Protein AF-A0A926ICX5-F1 (afdb_monomer_lite)

Secondary structure (DSSP, 8-state):
------------------TT----S----HHHHHTT-S-HHHHHHHHHHHHHHHHHHHTTTHHHHHHHHHTHHHHHHHHHHHHHHHHHHHSS-S----TT--HHHHHHHHHHHHHHHHHHHHHTT-

InterPro domains:
  IPR011630 Nucleotide modification associated domain 1 [PF07659] (55-118)

Organism: NCBI:txid2763666

Foldseek 3Di:
DDDDDDDDDDPPDDPPPPPDDDDDPDPCDPVCLVVVVDPPVVNLLVVLVVVLVVVCVVVVVVLVVQCVVPNVVSLVVQLVVLVVVLCVQPVPPDPCPPPDAHNVNSVSSNSSSVVSVVVSCVVVVD

Structure (mmCIF, N/CA/C/O backbone):
data_AF-A0A926ICX5-F1
#
_entry.id   AF-A0A926ICX5-F1
#
loop_
_atom_site.group_PDB
_atom_site.id
_atom_site.type_symbol
_atom_site.label_atom_id
_atom_site.label_alt_id
_atom_site.label_comp_id
_atom_site.label_asym_id
_atom_site.label_entity_id
_atom_site.label_seq_id
_atom_site.pdbx_PDB_ins_code
_atom_site.Cartn_x
_atom_site.Cartn_y
_atom_site.Cartn_z
_atom_site.occupancy
_atom_site.B_iso_or_equiv
_atom_site.auth_seq_id
_atom_site.auth_comp_id
_atom_site.auth_asym_id
_atom_site.auth_atom_id
_atom_site.pdbx_PDB_model_num
ATOM 1 N N . MET A 1 1 ? 42.497 29.254 13.304 1.00 35.34 1 MET A N 1
ATOM 2 C CA . MET A 1 1 ? 41.157 28.898 13.814 1.00 35.34 1 MET A CA 1
ATOM 3 C C . MET A 1 1 ? 40.311 28.427 12.646 1.00 35.34 1 MET A C 1
ATOM 5 O O . MET A 1 1 ? 40.316 29.114 11.639 1.00 35.34 1 MET A O 1
ATOM 9 N N . SER A 1 2 ? 39.636 27.285 12.831 1.00 33.31 2 SER A N 1
ATOM 10 C CA . SER A 1 2 ? 38.483 26.753 12.078 1.00 33.31 2 SER A CA 1
ATOM 11 C C . SER A 1 2 ? 38.675 26.540 10.564 1.00 33.31 2 SER A C 1
ATOM 13 O O . SER A 1 2 ? 38.861 27.482 9.813 1.00 33.31 2 SER A O 1
ATOM 15 N N . GLY A 1 3 ? 38.687 25.328 10.011 1.00 32.22 3 GLY A N 1
ATOM 16 C CA . GLY A 1 3 ? 37.764 24.224 10.276 1.00 32.22 3 GLY A CA 1
ATOM 17 C C . GLY A 1 3 ? 36.918 23.992 9.018 1.00 32.22 3 GLY A C 1
ATOM 18 O O . GLY A 1 3 ? 35.745 24.344 8.996 1.00 32.22 3 GLY A O 1
ATOM 19 N N . LYS A 1 4 ? 37.517 23.466 7.936 1.00 35.38 4 LYS A N 1
ATOM 20 C CA . LYS A 1 4 ? 36.754 23.017 6.759 1.00 35.38 4 LYS A CA 1
ATOM 21 C C . LYS A 1 4 ? 36.107 21.679 7.112 1.00 35.38 4 LYS A C 1
ATOM 23 O O . LYS A 1 4 ? 36.761 20.641 7.078 1.00 35.38 4 LYS A O 1
ATOM 28 N N . GLY A 1 5 ? 34.850 21.758 7.544 1.00 33.34 5 GLY A N 1
ATOM 29 C CA . GLY A 1 5 ? 33.992 20.616 7.824 1.00 33.34 5 GLY A CA 1
ATOM 30 C C . GLY A 1 5 ? 33.843 19.727 6.594 1.00 33.34 5 GLY A C 1
ATOM 31 O O . GLY A 1 5 ? 33.654 20.200 5.475 1.00 33.34 5 GLY A O 1
ATOM 32 N N . GLN A 1 6 ? 33.985 18.434 6.843 1.00 36.50 6 GLN A N 1
ATOM 33 C CA . GLN A 1 6 ? 33.802 17.338 5.909 1.00 36.50 6 GLN A CA 1
ATOM 34 C C . GLN A 1 6 ? 32.364 17.354 5.374 1.00 36.50 6 GLN A C 1
ATOM 36 O O . GLN A 1 6 ? 31.418 17.361 6.158 1.00 36.50 6 GLN A O 1
ATOM 41 N N . ASN A 1 7 ? 32.200 17.353 4.050 1.00 30.98 7 ASN A N 1
ATOM 42 C CA . ASN A 1 7 ? 30.897 17.163 3.424 1.00 30.98 7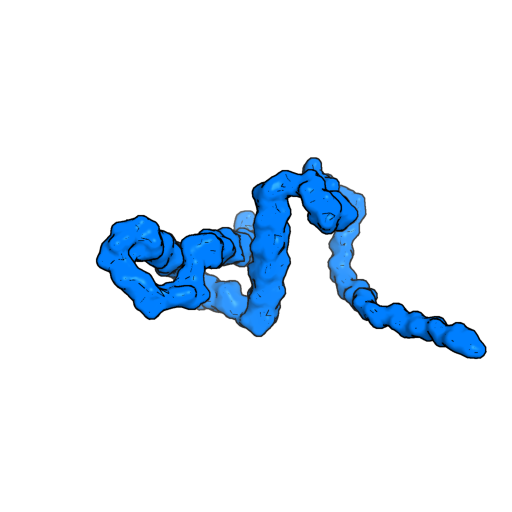 ASN A CA 1
ATOM 43 C C . ASN A 1 7 ? 30.681 15.652 3.268 1.00 30.98 7 ASN A C 1
ATOM 45 O O . ASN A 1 7 ? 31.322 14.998 2.443 1.00 30.98 7 ASN A O 1
ATOM 49 N N . LEU A 1 8 ? 29.871 15.088 4.161 1.00 32.91 8 LEU A N 1
ATOM 50 C CA . LEU A 1 8 ? 29.529 13.673 4.183 1.00 32.91 8 LEU A CA 1
ATOM 51 C C . LEU A 1 8 ? 28.389 13.399 3.195 1.00 32.91 8 LEU A C 1
ATOM 53 O O . LEU A 1 8 ? 27.271 13.859 3.384 1.00 32.91 8 LEU A O 1
ATOM 57 N N . ALA A 1 9 ? 28.721 12.569 2.206 1.00 33.91 9 ALA A N 1
ATOM 58 C CA . ALA A 1 9 ? 27.876 11.557 1.578 1.00 33.91 9 ALA A CA 1
ATOM 59 C C . ALA A 1 9 ? 26.593 12.005 0.852 1.00 33.91 9 ALA A C 1
ATOM 61 O O . ALA A 1 9 ? 25.510 12.020 1.423 1.00 33.91 9 ALA A O 1
ATOM 62 N N . TYR A 1 10 ? 26.690 12.093 -0.474 1.00 31.16 10 TYR A N 1
ATOM 63 C CA . TYR A 1 10 ? 25.778 11.340 -1.337 1.00 31.16 10 TYR A CA 1
ATOM 64 C C . TYR A 1 10 ? 26.636 10.486 -2.273 1.00 31.16 10 TYR A C 1
ATOM 66 O O . TYR A 1 10 ? 27.377 10.997 -3.105 1.00 31.16 10 TYR A O 1
ATOM 74 N N . ARG A 1 11 ? 26.620 9.165 -2.060 1.00 29.48 11 ARG A N 1
ATOM 75 C CA . ARG A 1 11 ? 27.186 8.198 -3.005 1.00 29.48 11 ARG A CA 1
ATOM 76 C C . ARG A 1 11 ? 26.255 8.184 -4.210 1.00 29.48 11 ARG A C 1
ATOM 78 O O . ARG A 1 11 ? 25.159 7.636 -4.115 1.00 29.48 11 ARG A O 1
ATOM 85 N N . GLU A 1 12 ? 26.707 8.765 -5.312 1.00 35.62 12 GLU A N 1
ATOM 86 C CA . GLU A 1 12 ? 26.204 8.464 -6.648 1.00 35.62 12 GLU A CA 1
ATOM 87 C C . GLU A 1 12 ? 26.296 6.942 -6.833 1.00 35.62 12 GLU A C 1
ATOM 89 O O . GLU A 1 12 ? 27.376 6.371 -6.973 1.00 35.62 12 GLU A O 1
ATOM 94 N N . ARG A 1 13 ? 25.165 6.247 -6.704 1.00 32.62 13 ARG A N 1
ATOM 95 C CA . ARG A 1 13 ? 25.002 4.947 -7.345 1.00 32.62 13 ARG A CA 1
ATOM 96 C C . ARG A 1 13 ? 24.236 5.229 -8.614 1.00 32.62 13 ARG A C 1
ATOM 98 O O . ARG A 1 13 ? 23.115 5.721 -8.540 1.00 32.62 13 ARG A O 1
ATOM 105 N N . ASP A 1 14 ? 24.906 4.954 -9.722 1.00 27.16 14 ASP A N 1
ATOM 106 C CA . ASP A 1 14 ? 24.445 5.050 -11.097 1.00 27.16 14 ASP A CA 1
ATOM 107 C C . ASP A 1 14 ? 23.003 4.550 -11.271 1.00 27.16 14 ASP A C 1
ATOM 109 O O . ASP A 1 14 ? 22.756 3.389 -11.588 1.00 27.16 14 ASP A O 1
ATOM 113 N N . CYS A 1 15 ? 22.032 5.444 -11.120 1.00 28.67 15 CYS A N 1
ATOM 114 C CA . CYS A 1 15 ? 20.846 5.389 -11.951 1.00 28.67 15 CYS A CA 1
ATOM 115 C C . CYS A 1 15 ? 21.216 6.208 -13.182 1.00 28.67 15 CYS A C 1
ATOM 117 O O . CYS A 1 15 ? 21.221 7.436 -13.122 1.00 28.67 15 CYS A O 1
ATOM 119 N N . ARG A 1 16 ? 21.590 5.536 -14.278 1.00 26.80 16 ARG A N 1
ATOM 120 C CA . ARG A 1 16 ? 21.587 6.168 -15.600 1.00 26.80 16 ARG A CA 1
ATOM 121 C C . ARG A 1 16 ? 20.161 6.639 -15.851 1.00 26.80 16 ARG A C 1
ATOM 123 O O . ARG A 1 16 ? 19.294 5.846 -16.202 1.00 26.80 16 ARG A O 1
ATOM 130 N N . ILE A 1 17 ? 19.910 7.910 -15.578 1.00 38.91 17 ILE A N 1
ATOM 131 C CA . ILE A 1 17 ? 18.736 8.597 -16.082 1.00 38.91 17 ILE A CA 1
ATOM 132 C C . ILE A 1 17 ? 19.130 8.948 -17.509 1.00 38.91 17 ILE A C 1
ATOM 134 O O . ILE A 1 17 ? 19.862 9.906 -17.728 1.00 38.91 17 ILE A O 1
ATOM 138 N N . ASP A 1 18 ? 18.767 8.074 -18.448 1.00 33.31 18 ASP A N 1
ATOM 139 C CA . ASP A 1 18 ? 18.954 8.342 -19.869 1.00 33.31 18 ASP A CA 1
ATOM 140 C C . ASP A 1 18 ? 18.269 9.677 -20.202 1.00 33.31 18 ASP A C 1
ATOM 142 O O . ASP A 1 18 ? 17.080 9.866 -19.936 1.00 33.31 18 ASP A O 1
ATOM 146 N N . ASP A 1 19 ? 19.056 10.590 -20.766 1.00 37.72 19 ASP A N 1
ATOM 147 C CA . ASP A 1 19 ? 18.776 12.017 -20.962 1.00 37.72 19 ASP A CA 1
ATOM 148 C C . ASP A 1 19 ? 17.564 12.358 -21.861 1.00 37.72 19 ASP A C 1
ATOM 150 O O . ASP A 1 19 ? 17.279 13.533 -22.053 1.00 37.72 19 ASP A O 1
ATOM 154 N N . ASP A 1 20 ? 16.806 11.395 -22.400 1.00 37.41 20 ASP A N 1
ATOM 155 C CA . ASP A 1 20 ? 15.942 11.658 -23.567 1.00 37.41 20 ASP A CA 1
ATOM 156 C C . ASP A 1 20 ? 14.567 10.967 -23.572 1.00 37.41 20 ASP A C 1
ATOM 158 O O . ASP A 1 20 ? 14.078 10.545 -24.625 1.00 37.41 20 ASP A O 1
ATOM 162 N N . LYS A 1 21 ? 13.866 10.874 -22.434 1.00 35.22 21 LYS A N 1
ATOM 163 C CA . LYS A 1 21 ? 12.416 10.591 -22.463 1.00 35.22 21 LYS A CA 1
ATOM 164 C C . LYS A 1 21 ? 11.652 11.460 -21.480 1.00 35.22 21 LYS A C 1
ATOM 166 O O . LYS A 1 21 ? 11.821 11.344 -20.273 1.00 35.22 21 LYS A O 1
ATOM 171 N N . GLU A 1 22 ? 10.785 12.305 -22.038 1.00 36.50 22 GLU A N 1
ATOM 172 C CA . GLU A 1 22 ? 9.700 13.034 -21.377 1.00 36.50 22 GLU A CA 1
ATOM 173 C C . GLU A 1 22 ? 8.915 12.142 -20.402 1.00 36.50 22 GLU A C 1
ATOM 175 O O . GLU A 1 22 ? 7.855 11.604 -20.724 1.00 36.50 22 GLU A O 1
ATOM 180 N N . PHE A 1 23 ? 9.405 12.004 -19.178 1.00 33.81 23 PHE A N 1
ATOM 181 C CA . PHE A 1 23 ? 8.638 11.441 -18.087 1.00 33.81 23 PHE A CA 1
ATOM 182 C C . PHE A 1 23 ? 8.559 12.467 -16.970 1.00 33.81 23 PHE A C 1
ATOM 184 O O . PHE A 1 23 ? 9.555 13.005 -16.496 1.00 33.81 23 PHE A O 1
ATOM 191 N N . ILE A 1 24 ? 7.313 12.698 -16.562 1.00 37.53 24 ILE A N 1
ATOM 192 C CA . ILE A 1 24 ? 6.839 13.644 -15.556 1.00 37.53 24 ILE A CA 1
ATOM 193 C C . ILE A 1 24 ? 6.647 15.074 -16.100 1.00 37.53 24 ILE A C 1
ATOM 195 O O . ILE A 1 24 ? 7.419 16.000 -15.872 1.00 37.53 24 ILE A O 1
ATOM 199 N N . LYS A 1 25 ? 5.469 15.276 -16.706 1.00 41.69 25 LYS A N 1
ATOM 200 C CA . LYS A 1 25 ? 4.797 16.565 -16.988 1.00 41.69 25 LYS A CA 1
ATOM 201 C C . LYS A 1 25 ? 4.661 17.505 -15.763 1.00 41.69 25 LYS A C 1
ATOM 203 O O . LYS A 1 25 ? 4.194 18.631 -15.890 1.00 41.69 25 LYS A O 1
ATOM 208 N N . TYR A 1 26 ? 5.093 17.064 -14.589 1.00 46.50 26 TYR A N 1
ATOM 209 C CA . TYR A 1 26 ? 5.149 17.809 -13.339 1.00 46.50 26 TYR A CA 1
ATOM 210 C C . TYR A 1 26 ? 6.585 17.801 -12.814 1.00 46.50 26 TYR A C 1
ATOM 212 O O . TYR A 1 26 ? 6.951 16.974 -11.983 1.00 46.50 26 TYR A O 1
ATOM 220 N N . ARG A 1 27 ? 7.423 18.726 -13.284 1.00 56.38 27 ARG A N 1
ATOM 221 C CA . ARG A 1 27 ? 8.698 19.001 -12.614 1.00 56.38 27 ARG A CA 1
ATOM 222 C C . ARG A 1 27 ? 8.379 19.644 -11.260 1.00 56.38 27 ARG A C 1
ATOM 224 O O . ARG A 1 27 ? 8.319 20.862 -11.144 1.00 56.38 27 ARG A O 1
ATOM 231 N N . VAL A 1 28 ? 8.100 18.829 -10.247 1.00 56.72 28 VAL A N 1
ATOM 232 C CA . VAL A 1 28 ? 8.101 19.293 -8.861 1.00 56.72 28 VAL A CA 1
ATOM 233 C C . VAL A 1 28 ? 9.567 19.464 -8.499 1.00 56.72 28 VAL A C 1
ATOM 235 O O . VAL A 1 28 ? 10.296 18.480 -8.380 1.00 56.72 28 VAL A O 1
ATOM 238 N N . SER A 1 29 ? 10.029 20.711 -8.424 1.00 66.50 29 SER A N 1
ATOM 239 C CA . SER A 1 29 ? 11.378 20.973 -7.933 1.00 66.50 29 SER A CA 1
ATOM 240 C C . SER A 1 29 ? 11.452 20.591 -6.451 1.00 66.50 29 SER A C 1
ATOM 242 O O . SER A 1 29 ? 10.461 20.706 -5.722 1.00 66.50 29 SER A O 1
ATOM 244 N N . TYR A 1 30 ? 12.611 20.115 -5.992 1.00 63.00 30 TYR A N 1
ATOM 245 C CA . TYR A 1 30 ? 12.808 19.794 -4.573 1.00 63.00 30 TYR A CA 1
ATOM 246 C C . TYR A 1 30 ? 12.556 21.038 -3.705 1.00 63.00 30 TYR A C 1
ATOM 248 O O . TYR A 1 30 ? 11.987 20.965 -2.617 1.00 63.00 30 TYR A O 1
ATOM 256 N N . GLU A 1 31 ? 12.894 22.207 -4.242 1.00 65.12 31 GLU A N 1
ATOM 257 C CA . GLU A 1 31 ? 12.640 23.513 -3.657 1.00 65.12 31 GLU A CA 1
ATOM 258 C C . GLU A 1 31 ? 11.137 23.798 -3.506 1.00 65.12 31 GLU A C 1
ATOM 260 O O . GLU A 1 31 ? 10.711 24.255 -2.446 1.00 65.12 31 GLU A O 1
ATOM 265 N N . ASP A 1 32 ? 10.314 23.497 -4.517 1.00 68.38 32 ASP A N 1
ATOM 266 C CA . ASP A 1 32 ? 8.855 23.670 -4.460 1.00 68.38 32 ASP A CA 1
ATOM 267 C C . ASP A 1 32 ? 8.175 22.653 -3.533 1.00 68.38 32 ASP A C 1
ATOM 269 O O . ASP A 1 32 ? 7.142 22.964 -2.927 1.00 68.38 32 ASP A O 1
ATOM 273 N N . PHE A 1 33 ? 8.754 21.458 -3.387 1.00 66.75 33 PHE A N 1
ATOM 274 C CA . PHE A 1 33 ? 8.307 20.453 -2.422 1.00 66.75 33 PHE A CA 1
ATOM 275 C C . PHE A 1 33 ? 8.516 20.938 -0.982 1.00 66.75 33 PHE A C 1
ATOM 277 O O . PHE A 1 33 ? 7.554 21.021 -0.216 1.00 66.75 33 PHE A O 1
ATOM 284 N N . ILE A 1 34 ? 9.737 21.359 -0.629 1.00 61.81 34 ILE A N 1
ATOM 285 C CA . ILE A 1 34 ? 10.060 21.874 0.714 1.00 61.81 34 ILE A CA 1
ATOM 286 C C . ILE A 1 34 ? 9.347 23.205 1.000 1.00 61.81 34 ILE A C 1
ATOM 288 O O . ILE A 1 34 ? 8.950 23.465 2.135 1.00 61.81 34 ILE A O 1
ATOM 292 N N . ALA A 1 35 ? 9.128 24.038 -0.022 1.00 69.56 35 ALA A N 1
ATOM 293 C CA . ALA A 1 35 ? 8.378 25.287 0.103 1.00 69.56 35 ALA A CA 1
ATOM 294 C C . ALA A 1 35 ? 6.850 25.095 0.197 1.00 69.56 35 ALA A C 1
ATOM 296 O O . ALA A 1 35 ? 6.128 26.090 0.278 1.00 69.56 35 ALA A O 1
ATOM 297 N N . GLY A 1 36 ? 6.339 23.855 0.160 1.00 64.12 36 GLY A N 1
ATOM 298 C CA . GLY A 1 36 ? 4.906 23.561 0.276 1.00 64.12 36 GLY A CA 1
ATOM 299 C C . GLY A 1 36 ? 4.066 24.053 -0.908 1.00 64.12 36 GLY A C 1
ATOM 300 O O . GLY A 1 36 ? 2.861 24.250 -0.769 1.00 64.12 36 GLY A O 1
ATOM 301 N N . LYS A 1 37 ? 4.690 24.276 -2.069 1.00 69.25 37 LYS A N 1
ATOM 302 C CA . LYS A 1 37 ? 4.032 24.766 -3.294 1.00 69.25 37 LYS A CA 1
ATOM 303 C C . LYS A 1 37 ? 3.492 23.642 -4.179 1.00 69.25 37 LYS A C 1
ATOM 305 O O . LYS A 1 37 ? 2.820 23.906 -5.172 1.00 69.25 37 LYS A O 1
ATOM 310 N N . THR A 1 38 ? 3.797 22.396 -3.830 1.00 64.50 38 THR A N 1
ATOM 311 C CA . THR A 1 38 ? 3.299 21.207 -4.530 1.00 64.50 38 THR A CA 1
ATOM 312 C C . THR A 1 38 ? 1.823 20.986 -4.187 1.00 64.50 38 THR A C 1
ATOM 314 O O . THR A 1 38 ? 1.468 21.101 -3.008 1.00 64.50 38 THR A O 1
ATOM 317 N N . PRO A 1 39 ? 0.945 20.656 -5.154 1.00 74.44 39 PRO A N 1
ATOM 318 C CA . PRO A 1 39 ? -0.433 20.331 -4.823 1.00 74.44 39 PRO A CA 1
ATOM 319 C C . PRO A 1 39 ? -0.509 19.080 -3.930 1.00 74.44 39 PRO A C 1
ATOM 321 O O . PRO A 1 39 ? 0.392 18.240 -3.883 1.00 74.44 39 PRO A O 1
ATOM 324 N N . ASN A 1 40 ? -1.572 19.002 -3.127 1.00 81.19 40 ASN A N 1
ATOM 325 C CA . ASN A 1 40 ? -1.606 18.103 -1.972 1.00 81.19 40 ASN A CA 1
ATOM 326 C C . ASN A 1 40 ? -1.521 16.611 -2.356 1.00 81.19 40 ASN A C 1
ATOM 328 O O . ASN A 1 40 ? -0.936 15.825 -1.618 1.00 81.19 40 ASN A O 1
ATOM 332 N N . VAL A 1 41 ? -2.080 16.219 -3.505 1.00 81.06 41 VAL A N 1
ATOM 333 C CA . VAL A 1 41 ? -2.135 14.813 -3.941 1.00 81.06 41 VAL A CA 1
ATOM 334 C C . VAL A 1 41 ? -0.757 14.313 -4.372 1.00 81.06 41 VAL A C 1
ATOM 336 O O . VAL A 1 41 ? -0.350 13.227 -3.969 1.00 81.06 41 VAL A O 1
ATOM 339 N N . GLU A 1 42 ? -0.018 15.111 -5.136 1.00 80.75 42 GLU A N 1
ATOM 340 C CA . GLU A 1 42 ? 1.328 14.801 -5.614 1.00 80.75 42 GLU A CA 1
ATOM 341 C C . GLU A 1 42 ? 2.294 14.658 -4.440 1.00 80.75 42 GLU A C 1
ATOM 343 O O . GLU A 1 42 ? 3.051 13.692 -4.379 1.00 80.75 42 GLU A O 1
ATOM 348 N N . ARG A 1 43 ? 2.210 15.568 -3.460 1.00 80.94 43 ARG A N 1
ATOM 349 C CA . ARG A 1 43 ? 2.997 15.473 -2.226 1.00 80.94 43 ARG A CA 1
ATOM 350 C C . ARG A 1 43 ? 2.728 14.155 -1.490 1.00 80.94 43 ARG A C 1
ATOM 352 O O . ARG A 1 43 ? 3.672 13.452 -1.145 1.00 80.94 43 ARG A O 1
ATOM 359 N N . ILE A 1 44 ? 1.456 13.795 -1.297 1.00 86.56 44 ILE A N 1
ATOM 360 C CA . ILE A 1 44 ? 1.059 12.540 -0.634 1.00 86.56 44 ILE A CA 1
ATOM 361 C C . ILE A 1 44 ? 1.574 11.320 -1.409 1.00 86.56 44 ILE A C 1
ATOM 363 O O . ILE A 1 44 ? 2.097 10.384 -0.807 1.00 86.56 44 ILE A O 1
ATOM 367 N N . ALA A 1 45 ? 1.442 11.318 -2.737 1.00 86.62 45 ALA A N 1
ATOM 368 C CA . ALA A 1 45 ? 1.897 10.212 -3.573 1.00 86.62 45 ALA A CA 1
ATOM 369 C C . ALA A 1 45 ? 3.417 10.008 -3.470 1.00 86.62 45 ALA A C 1
ATOM 371 O O . ALA A 1 45 ? 3.864 8.874 -3.298 1.00 86.62 45 ALA A O 1
ATOM 372 N N . LEU A 1 46 ? 4.195 11.095 -3.515 1.00 84.44 46 LEU A N 1
ATOM 373 C CA . LEU A 1 46 ? 5.652 11.057 -3.365 1.00 84.44 46 LEU A CA 1
ATOM 374 C C . LEU A 1 46 ? 6.070 10.533 -1.985 1.00 84.44 46 LEU A C 1
ATOM 376 O O . LEU A 1 46 ? 6.906 9.636 -1.903 1.00 84.44 46 LEU A O 1
ATOM 380 N N . GLU A 1 47 ? 5.442 11.022 -0.913 1.00 84.56 47 GLU A N 1
ATOM 381 C CA . GLU A 1 47 ? 5.710 10.561 0.456 1.00 84.56 47 GLU A CA 1
ATOM 382 C C . GLU A 1 47 ? 5.433 9.058 0.625 1.00 84.56 47 GLU A C 1
ATOM 384 O O . GLU A 1 47 ? 6.210 8.336 1.257 1.00 84.56 47 GLU A O 1
ATOM 389 N N . ILE A 1 48 ? 4.336 8.559 0.045 1.00 91.12 48 ILE A N 1
ATOM 390 C CA . ILE A 1 48 ? 4.000 7.131 0.093 1.00 91.12 48 ILE A CA 1
ATOM 391 C C . ILE A 1 48 ? 4.995 6.316 -0.736 1.00 91.12 48 ILE A C 1
ATOM 393 O O . ILE A 1 48 ? 5.464 5.283 -0.260 1.00 91.12 48 ILE A O 1
ATOM 397 N N . ALA A 1 49 ? 5.344 6.770 -1.941 1.00 88.25 49 ALA A N 1
ATOM 398 C CA . ALA A 1 49 ? 6.304 6.083 -2.800 1.00 88.25 49 ALA A CA 1
ATOM 399 C C . ALA A 1 49 ? 7.675 5.939 -2.116 1.00 88.25 49 ALA A C 1
ATOM 401 O O . ALA A 1 49 ? 8.239 4.844 -2.093 1.00 88.25 49 ALA A O 1
ATOM 402 N N . GLU A 1 50 ? 8.174 7.005 -1.485 1.00 85.62 50 GLU A N 1
ATOM 403 C CA . GLU A 1 50 ? 9.429 6.978 -0.726 1.00 85.62 50 GLU A CA 1
ATOM 404 C C . GLU A 1 50 ? 9.353 6.006 0.462 1.00 85.62 50 GLU A C 1
ATOM 406 O O . GLU A 1 50 ? 10.235 5.160 0.652 1.00 85.62 50 GLU A O 1
ATOM 411 N N . LEU A 1 51 ? 8.272 6.076 1.249 1.00 87.25 51 LEU A N 1
ATOM 412 C CA . LEU A 1 51 ? 8.051 5.187 2.389 1.00 87.25 51 LEU A CA 1
ATOM 413 C C . LEU A 1 51 ? 8.044 3.712 1.972 1.00 87.25 51 LEU A C 1
ATOM 415 O O . LEU A 1 51 ? 8.657 2.877 2.640 1.00 87.25 51 LEU A O 1
ATOM 419 N N . VAL A 1 52 ? 7.329 3.401 0.895 1.00 90.44 52 VAL A N 1
ATOM 420 C CA . VAL A 1 52 ? 7.136 2.043 0.384 1.00 90.44 52 VAL A CA 1
ATOM 421 C C . VAL A 1 52 ? 8.427 1.500 -0.211 1.00 90.44 52 VAL A C 1
ATOM 423 O O . VAL A 1 52 ? 8.795 0.374 0.110 1.00 90.44 52 VAL A O 1
ATOM 426 N N . SER A 1 53 ? 9.151 2.306 -0.992 1.00 85.62 53 SER A N 1
ATOM 427 C CA . SER A 1 53 ? 10.455 1.939 -1.556 1.00 85.62 53 SER A CA 1
ATOM 428 C C . SER A 1 53 ? 11.463 1.590 -0.457 1.00 85.62 53 SER A C 1
ATOM 430 O O . SER A 1 53 ? 12.045 0.502 -0.460 1.00 85.62 53 SER A O 1
ATOM 432 N N . ARG A 1 54 ? 11.583 2.457 0.560 1.00 86.69 54 ARG A N 1
ATOM 433 C CA . ARG A 1 54 ? 12.442 2.214 1.728 1.00 86.69 54 ARG A CA 1
ATOM 434 C C . ARG A 1 54 ? 12.070 0.915 2.441 1.00 86.69 54 ARG A C 1
ATOM 436 O O . ARG A 1 54 ? 12.926 0.053 2.614 1.00 86.69 54 ARG A O 1
ATOM 443 N N . LYS A 1 55 ? 10.791 0.741 2.795 1.00 83.56 55 LYS A N 1
ATOM 444 C CA . LYS A 1 55 ? 10.316 -0.475 3.472 1.00 83.56 55 LYS A CA 1
ATOM 445 C C . LYS A 1 55 ? 10.570 -1.723 2.628 1.00 83.56 55 LYS A C 1
ATOM 447 O O . LYS A 1 55 ? 11.038 -2.720 3.157 1.00 83.56 55 LYS A O 1
ATOM 452 N N . ASN A 1 56 ? 10.267 -1.700 1.334 1.00 86.75 56 ASN A N 1
ATOM 453 C CA . ASN A 1 56 ? 10.423 -2.875 0.479 1.00 86.75 56 ASN A CA 1
ATOM 454 C C . ASN A 1 56 ? 11.886 -3.339 0.401 1.00 86.75 56 ASN A C 1
ATOM 456 O O . ASN A 1 56 ? 12.153 -4.540 0.469 1.00 86.75 56 ASN A O 1
ATOM 460 N N . ASN A 1 57 ? 12.824 -2.389 0.359 1.00 81.19 57 ASN A N 1
ATOM 461 C CA . ASN A 1 57 ? 14.250 -2.675 0.464 1.00 81.19 57 ASN A CA 1
ATOM 462 C C . ASN A 1 57 ? 14.628 -3.241 1.848 1.00 81.19 57 ASN A C 1
ATOM 464 O O . ASN A 1 57 ? 15.312 -4.260 1.925 1.00 81.19 57 ASN A O 1
ATOM 468 N N . ASP A 1 58 ? 14.127 -2.645 2.936 1.00 81.81 58 ASP A N 1
ATOM 469 C CA . ASP A 1 58 ? 14.379 -3.117 4.310 1.00 81.81 58 ASP A CA 1
ATOM 470 C C . ASP A 1 58 ? 13.829 -4.539 4.556 1.00 81.81 58 ASP A C 1
ATOM 472 O O . ASP A 1 58 ? 14.415 -5.322 5.303 1.00 81.81 58 ASP A O 1
ATOM 476 N N . TYR A 1 59 ? 12.726 -4.901 3.892 1.00 76.94 59 TYR A N 1
ATOM 477 C CA . TYR A 1 59 ? 12.102 -6.227 3.946 1.00 76.94 59 TYR A CA 1
ATOM 478 C C . TYR A 1 59 ? 12.558 -7.169 2.819 1.00 76.94 59 TYR A C 1
ATOM 480 O O . TYR A 1 59 ? 11.868 -8.151 2.536 1.00 76.94 59 TYR A O 1
ATOM 488 N N . ASN A 1 60 ? 13.695 -6.894 2.170 1.00 84.62 60 ASN A N 1
ATOM 489 C CA . ASN A 1 60 ? 14.316 -7.757 1.158 1.00 84.62 60 ASN A CA 1
ATOM 490 C C . ASN A 1 60 ? 13.334 -8.236 0.065 1.00 84.62 60 ASN A C 1
ATOM 492 O O . ASN A 1 60 ?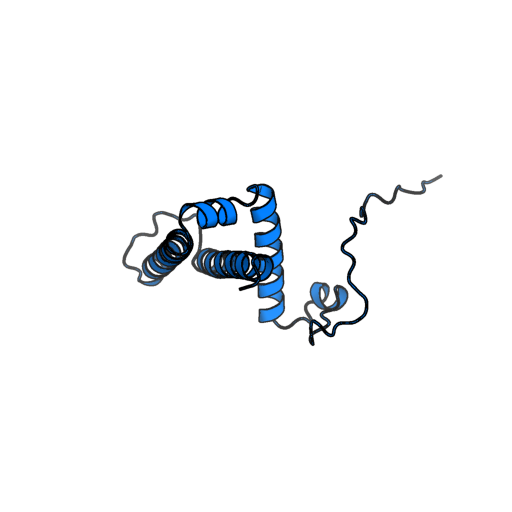 13.238 -9.432 -0.225 1.00 84.62 60 ASN A O 1
ATOM 496 N N . ASN A 1 61 ? 12.548 -7.308 -0.494 1.00 83.12 61 ASN A N 1
ATOM 497 C CA . ASN A 1 61 ? 11.533 -7.577 -1.521 1.00 83.12 61 ASN A CA 1
ATOM 498 C C . ASN A 1 61 ? 10.497 -8.643 -1.114 1.00 83.12 61 ASN A C 1
ATOM 500 O O . ASN A 1 61 ? 10.001 -9.402 -1.949 1.00 83.12 61 ASN A O 1
ATOM 504 N N . SER A 1 62 ? 10.152 -8.714 0.177 1.00 87.81 62 SER A N 1
ATOM 505 C CA . SER A 1 62 ? 9.203 -9.701 0.719 1.00 87.81 62 SER A CA 1
ATOM 506 C C . SER A 1 62 ? 7.875 -9.779 -0.040 1.00 87.81 62 SER A C 1
ATOM 508 O O . SER A 1 62 ? 7.332 -10.872 -0.197 1.00 87.81 62 SER A O 1
ATOM 510 N N . PHE A 1 63 ? 7.363 -8.648 -0.538 1.00 91.75 63 PHE A N 1
ATOM 511 C CA . PHE A 1 63 ? 6.142 -8.630 -1.340 1.00 91.75 63 PHE A CA 1
ATOM 512 C C . PHE A 1 63 ? 6.318 -9.379 -2.663 1.00 91.75 63 PHE A C 1
ATOM 514 O O . PHE A 1 63 ? 5.486 -10.215 -3.004 1.00 91.75 63 PHE A O 1
ATOM 521 N N . GLU A 1 64 ? 7.403 -9.116 -3.390 1.00 92.12 64 GLU A N 1
ATOM 522 C CA . GLU A 1 64 ? 7.674 -9.788 -4.660 1.00 92.12 64 GLU A CA 1
ATOM 523 C C . GLU A 1 64 ? 7.911 -11.285 -4.461 1.00 92.12 64 GLU A C 1
ATOM 525 O O . GLU A 1 64 ? 7.400 -12.084 -5.239 1.00 92.12 64 GLU A O 1
ATOM 530 N N . ASN A 1 65 ? 8.606 -11.685 -3.393 1.00 92.50 65 ASN A N 1
ATOM 531 C CA . ASN A 1 65 ? 8.772 -13.100 -3.050 1.00 92.50 65 ASN A CA 1
ATOM 532 C C . ASN A 1 65 ? 7.415 -13.780 -2.824 1.00 92.50 65 ASN A C 1
ATOM 534 O O . ASN A 1 65 ? 7.148 -14.834 -3.397 1.00 92.50 65 ASN A O 1
ATOM 538 N N . LEU A 1 66 ? 6.528 -13.135 -2.059 1.00 92.75 66 LEU A N 1
ATOM 539 C CA . LEU A 1 66 ? 5.174 -13.630 -1.821 1.00 92.75 66 LEU A CA 1
ATOM 540 C C . LEU A 1 66 ? 4.361 -13.709 -3.123 1.00 92.75 66 LEU A C 1
ATOM 542 O O . LEU A 1 66 ? 3.639 -14.677 -3.351 1.00 92.75 66 LEU A O 1
ATOM 546 N N . PHE A 1 67 ? 4.482 -12.710 -3.996 1.00 94.81 67 PHE A N 1
ATOM 547 C CA . PHE A 1 67 ? 3.818 -12.719 -5.296 1.00 94.81 67 PHE A CA 1
ATOM 548 C C . PHE A 1 67 ? 4.381 -13.799 -6.230 1.00 94.81 67 PHE A C 1
ATOM 550 O O . PHE A 1 67 ? 3.623 -14.435 -6.953 1.00 94.81 67 PHE A O 1
ATOM 557 N N . ASN A 1 68 ? 5.688 -14.054 -6.210 1.00 93.50 68 ASN A N 1
ATOM 558 C CA . ASN A 1 68 ? 6.299 -15.129 -6.993 1.00 93.50 68 ASN A CA 1
ATOM 559 C C . ASN A 1 68 ? 5.809 -16.513 -6.550 1.00 93.50 68 ASN A C 1
ATOM 561 O O . ASN A 1 68 ? 5.680 -17.404 -7.384 1.00 93.50 68 ASN A O 1
ATOM 565 N N . GLU A 1 69 ? 5.518 -16.680 -5.260 1.00 95.81 69 GLU A N 1
ATOM 566 C CA . GLU A 1 69 ? 5.038 -17.942 -4.695 1.00 95.81 69 GLU A CA 1
ATOM 567 C C . GLU A 1 69 ? 3.529 -18.156 -4.910 1.00 95.81 69 GLU A C 1
ATOM 569 O O . GLU A 1 69 ? 3.109 -19.245 -5.296 1.00 95.81 69 GLU A O 1
ATOM 574 N N . TYR A 1 70 ? 2.708 -17.122 -4.702 1.00 96.06 70 TYR A N 1
ATOM 575 C CA . TYR A 1 70 ? 1.240 -17.248 -4.650 1.00 96.06 70 TYR A CA 1
ATOM 576 C C . TYR A 1 70 ? 0.492 -16.466 -5.742 1.00 96.06 70 TYR A C 1
ATOM 578 O O . TYR A 1 70 ? -0.740 -16.503 -5.807 1.00 96.06 70 TYR A O 1
ATOM 586 N N . GLY A 1 71 ? 1.202 -15.724 -6.590 1.00 94.88 71 GLY A N 1
ATOM 587 C CA . GLY A 1 71 ? 0.632 -14.922 -7.668 1.00 94.88 71 GLY A CA 1
ATOM 588 C C . GLY A 1 71 ? -0.389 -13.885 -7.191 1.00 94.88 71 GLY A C 1
ATOM 589 O O . GLY A 1 71 ? -0.305 -13.317 -6.099 1.00 9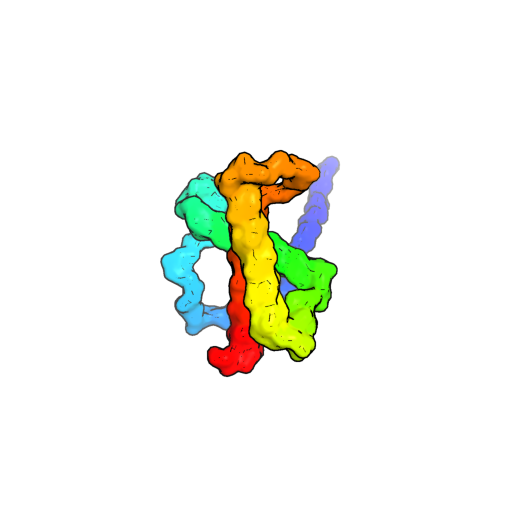4.88 71 GLY A O 1
ATOM 590 N N . TRP A 1 72 ? -1.404 -13.654 -8.025 1.00 96.00 72 TRP A N 1
ATOM 591 C CA . TRP A 1 72 ? -2.479 -12.688 -7.775 1.00 96.00 72 TRP A CA 1
ATOM 592 C C . TRP A 1 72 ? -3.259 -12.933 -6.479 1.00 96.00 72 TRP A C 1
ATOM 594 O O . TRP A 1 72 ? -3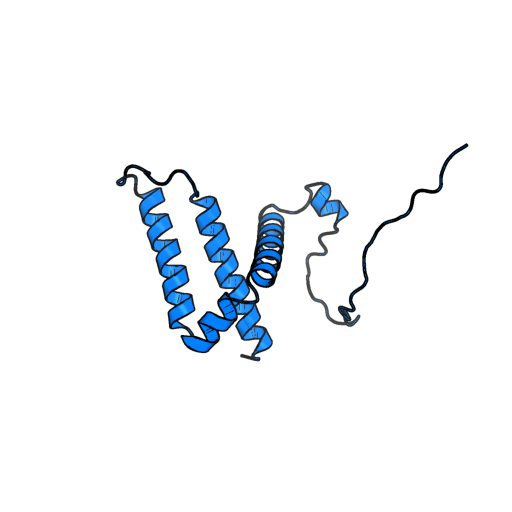.794 -11.988 -5.894 1.00 96.00 72 TRP A O 1
ATOM 604 N N . THR A 1 73 ? -3.304 -14.171 -5.986 1.00 96.44 73 THR A N 1
ATOM 605 C CA . THR A 1 73 ? -3.948 -14.491 -4.708 1.00 96.44 73 THR A CA 1
ATOM 606 C C . THR A 1 73 ? -3.278 -13.763 -3.543 1.00 96.44 73 THR A C 1
ATOM 608 O O . THR A 1 73 ? -3.978 -13.204 -2.703 1.00 96.44 73 THR A O 1
ATOM 611 N N . ALA A 1 74 ? -1.944 -13.665 -3.516 1.00 94.38 74 ALA A N 1
ATOM 612 C CA . ALA A 1 74 ? -1.254 -12.910 -2.468 1.00 94.38 74 ALA A CA 1
ATOM 613 C C . ALA A 1 74 ? -1.628 -11.423 -2.481 1.00 94.38 74 ALA A C 1
ATOM 615 O O . ALA A 1 74 ? -1.916 -10.848 -1.431 1.00 94.38 74 ALA A O 1
ATOM 616 N N . PHE A 1 75 ? -1.664 -10.807 -3.663 1.00 96.00 75 PHE A N 1
ATOM 617 C CA . PHE A 1 75 ? -2.017 -9.395 -3.803 1.00 96.00 75 PHE A CA 1
ATOM 618 C C . PHE A 1 75 ? -3.472 -9.120 -3.390 1.00 96.00 75 PHE A C 1
ATOM 620 O O . PHE A 1 75 ? -3.738 -8.234 -2.577 1.00 96.00 75 PHE A O 1
ATOM 627 N N . THR A 1 76 ? -4.413 -9.916 -3.903 1.00 97.25 76 THR A N 1
ATOM 628 C CA . THR A 1 76 ? -5.850 -9.747 -3.628 1.00 97.25 76 THR A CA 1
ATOM 629 C C . THR A 1 76 ? -6.193 -9.943 -2.153 1.00 97.25 76 THR A C 1
ATOM 631 O O . THR A 1 76 ? -6.938 -9.133 -1.601 1.00 97.25 76 THR A O 1
ATOM 634 N N . ILE A 1 77 ? -5.611 -10.946 -1.483 1.00 96.00 77 ILE A N 1
ATOM 635 C CA . ILE A 1 77 ? -5.796 -11.156 -0.037 1.00 96.00 77 ILE A CA 1
ATOM 636 C C . ILE A 1 77 ? -5.273 -9.951 0.751 1.00 96.00 77 ILE A C 1
ATOM 638 O O . ILE A 1 77 ? -5.995 -9.410 1.587 1.00 96.00 77 ILE A O 1
ATOM 642 N N . ARG A 1 78 ? -4.061 -9.465 0.446 1.00 94.00 78 ARG A N 1
ATOM 643 C CA . ARG A 1 78 ? -3.467 -8.314 1.149 1.00 94.00 78 ARG A CA 1
ATOM 644 C C . ARG A 1 78 ? -4.325 -7.057 1.038 1.00 94.00 78 ARG A C 1
ATOM 646 O O . ARG A 1 78 ? -4.503 -6.366 2.041 1.00 94.00 78 ARG A O 1
ATOM 653 N N . LEU A 1 79 ? -4.874 -6.775 -0.144 1.00 96.88 79 LEU A N 1
ATOM 654 C CA . LEU A 1 79 ? -5.807 -5.661 -0.322 1.00 96.88 79 LEU A CA 1
ATOM 655 C C . LEU A 1 79 ? -7.136 -5.899 0.400 1.00 96.88 79 LEU A C 1
ATOM 657 O O . LEU A 1 79 ? -7.643 -4.988 1.053 1.00 96.88 79 LEU A O 1
ATOM 661 N N . SER A 1 80 ? -7.683 -7.115 0.330 1.00 96.69 80 SER A N 1
ATOM 662 C CA . SER A 1 80 ? -8.931 -7.475 1.009 1.00 96.69 80 SER A CA 1
ATOM 663 C C . SER A 1 80 ? -8.837 -7.276 2.523 1.00 96.69 80 SER A C 1
ATOM 665 O O . SER A 1 80 ? -9.746 -6.694 3.114 1.00 96.69 80 SER A O 1
ATOM 667 N N . ASP A 1 81 ? -7.725 -7.669 3.149 1.00 94.25 81 ASP A N 1
ATOM 668 C CA . ASP A 1 81 ? -7.487 -7.458 4.582 1.00 94.25 81 ASP A CA 1
ATOM 669 C C . ASP A 1 81 ? -7.532 -5.969 4.952 1.00 94.25 81 ASP A C 1
ATOM 671 O O . ASP A 1 81 ? -8.140 -5.574 5.951 1.00 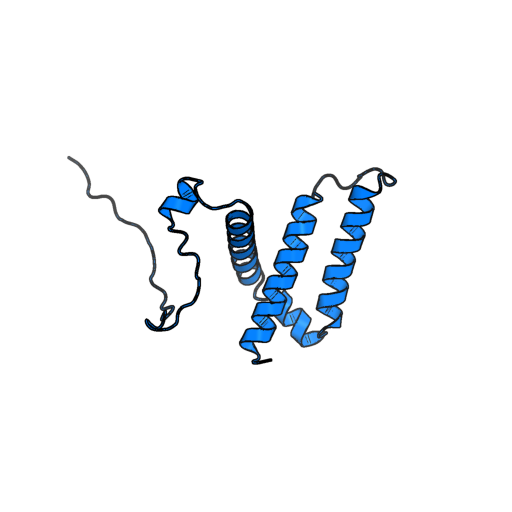94.25 81 ASP A O 1
ATOM 675 N N . LYS A 1 82 ? -6.913 -5.114 4.128 1.00 94.31 82 LYS A N 1
ATOM 676 C CA . LYS A 1 82 ? -6.880 -3.661 4.352 1.00 94.31 82 LYS A CA 1
ATOM 677 C C . LYS A 1 82 ? -8.249 -3.022 4.132 1.00 94.31 82 LYS A C 1
ATOM 679 O O . LYS A 1 82 ? -8.666 -2.186 4.929 1.00 94.31 82 LYS A O 1
ATOM 684 N N . LEU A 1 83 ? -8.996 -3.461 3.123 1.00 94.94 83 LEU A N 1
ATOM 685 C CA . LEU A 1 83 ? -10.377 -3.023 2.908 1.00 94.94 83 LEU A CA 1
ATOM 686 C C . LEU A 1 83 ? -11.303 -3.460 4.051 1.00 94.94 83 LEU A C 1
ATOM 688 O O . LEU A 1 83 ? -12.133 -2.673 4.504 1.00 94.94 83 LEU A O 1
ATOM 692 N N . GLY A 1 84 ? -11.151 -4.692 4.545 1.00 93.06 84 GLY A N 1
ATOM 693 C CA . GLY A 1 84 ? -11.878 -5.190 5.713 1.00 93.06 84 GLY A CA 1
ATOM 694 C C . GLY A 1 84 ? -11.593 -4.350 6.956 1.00 93.06 84 GLY A C 1
ATOM 695 O O . GLY A 1 84 ? -12.510 -3.984 7.688 1.00 93.06 84 GLY A O 1
ATOM 696 N N . ARG A 1 85 ? -10.333 -3.949 7.143 1.00 91.00 85 ARG A N 1
ATOM 697 C CA . ARG A 1 85 ? -9.952 -3.032 8.213 1.00 91.00 85 ARG A CA 1
ATOM 698 C C . ARG A 1 85 ? -10.585 -1.651 8.077 1.00 91.00 85 ARG A C 1
ATOM 700 O O . ARG A 1 85 ? -11.060 -1.139 9.085 1.00 91.00 85 ARG A O 1
ATOM 707 N N . ILE A 1 86 ? -10.608 -1.060 6.879 1.00 92.12 86 ILE A N 1
ATOM 708 C CA . ILE A 1 86 ? -11.284 0.230 6.659 1.00 92.12 86 ILE A CA 1
ATOM 709 C C . ILE A 1 86 ? -12.731 0.132 7.133 1.00 92.12 86 ILE A C 1
ATOM 711 O O . ILE A 1 86 ? -13.131 0.943 7.958 1.00 92.12 86 ILE A O 1
ATOM 715 N N . LYS A 1 87 ? -13.465 -0.905 6.704 1.00 90.06 87 LYS A N 1
ATOM 716 C CA . LYS A 1 87 ? -14.854 -1.130 7.140 1.00 90.06 87 LYS A CA 1
ATOM 717 C C . LYS A 1 87 ? -14.967 -1.186 8.661 1.00 90.06 87 LYS A C 1
ATOM 719 O O . LYS A 1 87 ? -15.780 -0.479 9.241 1.00 90.06 87 LYS A O 1
ATOM 724 N N . ASN A 1 88 ? -14.107 -1.961 9.321 1.00 87.69 88 ASN A N 1
ATOM 725 C CA . ASN A 1 88 ? -14.132 -2.076 10.781 1.00 87.69 88 ASN A CA 1
ATOM 726 C C . ASN A 1 88 ? -13.859 -0.737 11.486 1.00 87.69 88 ASN A C 1
ATOM 728 O O . ASN A 1 88 ? -14.505 -0.435 12.487 1.00 87.69 88 ASN A O 1
ATOM 732 N N . LEU A 1 89 ? -12.925 0.068 10.968 1.00 86.75 89 LEU A N 1
ATOM 733 C CA . LEU A 1 89 ? -12.576 1.372 11.536 1.00 86.75 89 LEU A CA 1
ATOM 734 C C . LEU A 1 89 ? -13.641 2.448 11.266 1.00 86.75 89 LEU A C 1
ATOM 736 O O . LEU A 1 89 ? -13.782 3.364 12.074 1.00 86.75 89 LEU A O 1
ATOM 740 N N . THR A 1 90 ? -14.383 2.361 10.157 1.00 86.75 90 THR A N 1
ATOM 741 C CA . THR A 1 90 ? -15.400 3.357 9.777 1.00 86.75 90 THR A CA 1
ATOM 742 C C . THR A 1 90 ? -16.803 3.027 10.275 1.00 86.75 90 THR A C 1
ATOM 744 O O . THR A 1 90 ? -17.579 3.943 10.530 1.00 86.75 90 THR A O 1
ATOM 747 N N . ASP A 1 91 ? -17.144 1.746 10.437 1.00 83.31 91 ASP A N 1
ATOM 748 C CA . ASP A 1 91 ? -18.521 1.318 10.726 1.00 83.31 91 ASP A CA 1
ATOM 749 C C . ASP A 1 91 ? -18.927 1.495 12.200 1.00 83.31 91 ASP A C 1
ATOM 751 O O . ASP A 1 91 ? -20.067 1.204 12.559 1.00 83.31 91 ASP A O 1
ATOM 755 N N . GLY A 1 92 ? -18.026 1.968 13.071 1.00 65.44 92 GLY A N 1
ATOM 756 C CA . GLY A 1 92 ? -18.333 2.397 14.446 1.00 65.44 92 GLY A CA 1
ATOM 757 C C . GLY A 1 92 ? -18.888 1.314 15.385 1.00 65.44 92 GLY A C 1
ATOM 758 O O . GLY A 1 92 ? -19.289 1.625 16.503 1.00 65.44 92 GLY A O 1
ATOM 759 N N . LYS A 1 93 ? -18.940 0.050 14.943 1.00 59.59 93 LYS A N 1
ATOM 760 C CA . LYS A 1 93 ? -19.560 -1.085 15.655 1.00 59.59 93 LYS A CA 1
ATOM 761 C C . LYS A 1 93 ? -18.584 -1.946 16.452 1.00 59.59 93 LYS A C 1
ATOM 763 O O . LYS A 1 93 ? -19.019 -2.862 17.143 1.00 59.59 93 LYS A O 1
ATOM 768 N N . GLN A 1 94 ? -17.287 -1.687 16.351 1.00 57.12 94 GLN A N 1
ATOM 769 C CA . GLN A 1 94 ? -16.278 -2.370 17.148 1.00 57.12 94 GLN A CA 1
ATOM 770 C C . GLN A 1 94 ? -15.606 -1.340 18.042 1.00 57.12 94 GLN A C 1
ATOM 772 O O . GLN A 1 94 ? -15.091 -0.339 17.544 1.00 57.12 94 GLN A O 1
ATOM 777 N N . ASP A 1 95 ? -15.609 -1.592 19.354 1.00 52.09 95 ASP A N 1
ATOM 778 C CA . ASP A 1 95 ? -14.675 -0.943 20.267 1.00 52.09 95 ASP A CA 1
ATOM 779 C C . ASP A 1 95 ? -13.294 -1.057 19.628 1.00 52.09 95 ASP A C 1
ATOM 781 O O . ASP A 1 95 ? -12.795 -2.167 19.430 1.00 52.09 95 ASP A O 1
ATOM 785 N N . ALA A 1 96 ? -12.714 0.076 19.230 1.00 55.53 96 ALA A N 1
ATOM 786 C CA . ALA A 1 96 ? -11.405 0.149 18.597 1.00 55.53 96 ALA A CA 1
ATOM 787 C C . ALA A 1 96 ? -10.326 -0.249 19.621 1.00 55.53 96 ALA A C 1
ATOM 789 O O . ALA A 1 96 ? -9.575 0.574 20.137 1.00 55.53 96 ALA A O 1
ATOM 790 N N . GLN A 1 97 ? -10.271 -1.538 19.953 1.00 52.16 97 GLN A N 1
ATOM 791 C CA . GLN A 1 97 ? -9.327 -2.151 20.883 1.00 52.16 97 GLN A CA 1
ATOM 792 C C . GLN A 1 97 ? -7.915 -2.247 20.287 1.00 52.16 97 GLN A C 1
ATOM 794 O O . GLN A 1 97 ? -6.987 -2.684 20.959 1.00 52.16 97 GLN A O 1
ATOM 799 N N . ILE A 1 98 ? -7.710 -1.771 19.057 1.00 54.91 98 ILE A N 1
ATOM 800 C CA . ILE A 1 98 ? -6.396 -1.666 18.424 1.00 54.91 98 ILE A CA 1
ATOM 801 C C . ILE A 1 98 ? -6.154 -0.191 18.091 1.00 54.91 98 ILE A C 1
ATOM 803 O O . ILE A 1 98 ? -6.454 0.290 17.005 1.00 54.91 98 ILE A O 1
ATOM 807 N N . LYS A 1 99 ? -5.622 0.542 19.074 1.00 55.25 99 LYS A N 1
ATOM 808 C CA . LYS A 1 99 ? -5.298 1.979 18.993 1.00 55.25 99 LYS A CA 1
ATOM 809 C C . LYS A 1 99 ? -4.106 2.318 18.089 1.00 55.25 99 LYS A C 1
ATOM 811 O O . LYS A 1 99 ? -3.762 3.490 17.979 1.00 55.25 99 LYS A O 1
ATOM 816 N N . SER A 1 100 ? -3.419 1.333 17.514 1.00 61.31 100 SER A N 1
ATOM 817 C CA . SER A 1 100 ? -2.081 1.570 16.969 1.00 61.31 100 SER A CA 1
ATOM 818 C C . SER A 1 100 ? -2.044 2.107 15.543 1.00 61.31 100 SER A C 1
ATOM 820 O O . SER A 1 100 ? -1.008 2.630 15.156 1.00 61.31 100 SER A O 1
ATOM 822 N N . GLU A 1 101 ? -3.099 1.962 14.740 1.00 69.94 101 GLU A N 1
ATOM 823 C CA . GLU A 1 101 ? -2.961 2.201 13.298 1.00 69.94 101 GLU A CA 1
ATOM 824 C C . GLU A 1 101 ? -4.296 2.614 12.669 1.00 69.94 101 GLU A C 1
ATOM 826 O O . GLU A 1 101 ? -5.332 1.965 12.859 1.00 69.94 101 GLU A O 1
ATOM 831 N N . SER A 1 102 ? -4.244 3.763 11.991 1.00 88.19 102 SER A N 1
ATOM 832 C CA . SER A 1 102 ? -5.387 4.605 11.635 1.00 88.19 102 SER A CA 1
ATOM 833 C C . SER A 1 102 ? -6.014 4.248 10.280 1.00 88.19 102 SER A C 1
ATOM 835 O O . SER A 1 102 ? -5.468 3.464 9.498 1.00 88.19 102 SER A O 1
ATOM 837 N N . VAL A 1 103 ? -7.171 4.851 9.970 1.00 90.88 103 VAL A N 1
ATOM 838 C CA . VAL A 1 103 ? -7.773 4.774 8.623 1.00 90.88 103 VAL A CA 1
ATOM 839 C C . VAL A 1 103 ? -6.804 5.332 7.578 1.00 90.88 103 VAL A C 1
ATOM 841 O O . VAL A 1 103 ? -6.647 4.739 6.515 1.00 90.88 103 VAL A O 1
ATOM 844 N N . GLU A 1 104 ? -6.116 6.430 7.899 1.00 91.19 104 GLU A N 1
ATOM 845 C CA . GLU A 1 104 ? -5.132 7.053 7.014 1.00 91.19 104 GLU A CA 1
ATOM 846 C C . GLU A 1 104 ? -3.954 6.113 6.726 1.00 91.19 104 GLU A C 1
ATOM 848 O O . GLU A 1 104 ? -3.610 5.911 5.562 1.00 91.19 104 GLU A O 1
ATOM 853 N N . ASP A 1 105 ? -3.388 5.474 7.755 1.00 91.31 105 ASP A N 1
ATOM 854 C CA . ASP A 1 105 ? -2.308 4.491 7.583 1.00 91.31 105 ASP A CA 1
ATOM 855 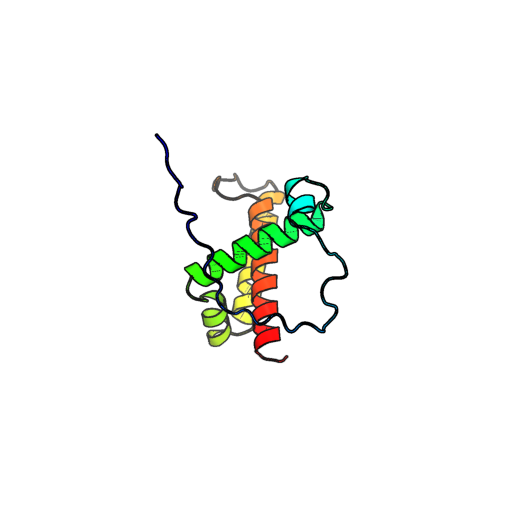C C . ASP A 1 105 ? -2.768 3.307 6.728 1.00 91.31 105 ASP A C 1
ATOM 857 O O . ASP A 1 105 ? -2.054 2.855 5.835 1.00 91.31 105 ASP A O 1
ATOM 861 N N . THR A 1 106 ? -4.009 2.858 6.932 1.00 94.00 106 THR A N 1
ATOM 862 C CA . THR A 1 106 ? -4.590 1.753 6.159 1.00 94.00 106 THR A CA 1
ATOM 863 C C . THR A 1 106 ? -4.758 2.118 4.679 1.00 94.00 106 THR A C 1
ATOM 865 O O . THR A 1 106 ? -4.521 1.285 3.805 1.00 94.00 106 THR A O 1
ATOM 868 N N . ILE A 1 107 ? -5.138 3.361 4.371 1.00 95.25 107 ILE A N 1
ATOM 869 C CA . ILE A 1 107 ? -5.218 3.857 2.989 1.00 95.25 107 ILE A CA 1
ATOM 870 C C . ILE A 1 107 ? -3.816 3.948 2.372 1.00 95.25 107 ILE A C 1
ATOM 872 O O . ILE A 1 107 ? -3.623 3.515 1.235 1.00 95.25 107 ILE A O 1
ATOM 876 N N . LYS A 1 108 ? -2.826 4.452 3.120 1.00 94.31 108 LYS A N 1
ATOM 877 C CA . LYS A 1 108 ? -1.424 4.506 2.671 1.00 94.31 108 LYS A CA 1
ATOM 878 C C . LYS A 1 108 ? -0.872 3.114 2.364 1.00 94.31 108 LYS A C 1
ATOM 880 O O . LYS A 1 108 ? -0.193 2.950 1.355 1.00 94.31 108 LYS A O 1
ATOM 885 N N . ASP A 1 109 ? -1.216 2.109 3.166 1.00 93.50 109 ASP A N 1
ATOM 886 C CA . ASP A 1 109 ? -0.863 0.712 2.904 1.00 93.50 109 ASP A CA 1
ATOM 887 C C . ASP A 1 109 ? -1.465 0.197 1.590 1.00 93.50 109 ASP A C 1
ATOM 889 O O . ASP A 1 109 ? -0.764 -0.443 0.809 1.00 93.50 109 ASP A O 1
ATOM 893 N N . ILE A 1 110 ? -2.745 0.481 1.316 1.00 96.69 110 ILE A N 1
ATOM 894 C CA . ILE A 1 110 ? -3.403 0.086 0.055 1.00 96.69 110 ILE A CA 1
ATOM 895 C C . ILE A 1 110 ? -2.680 0.696 -1.146 1.00 96.69 110 ILE A C 1
ATOM 897 O O . ILE A 1 110 ? -2.393 -0.008 -2.119 1.00 96.69 110 ILE A O 1
ATOM 901 N N . ILE A 1 111 ? -2.358 1.989 -1.068 1.00 96.69 111 ILE A N 1
ATOM 902 C CA . ILE A 1 111 ? -1.589 2.680 -2.107 1.00 96.69 111 ILE A CA 1
ATOM 903 C C . ILE A 1 111 ? -0.219 2.010 -2.254 1.00 96.69 111 ILE A C 1
ATOM 905 O O . ILE A 1 111 ? 0.177 1.673 -3.366 1.00 96.69 111 ILE A O 1
ATOM 909 N N . GLY A 1 112 ? 0.468 1.729 -1.146 1.00 95.12 112 GLY A N 1
ATOM 910 C CA . GLY A 1 112 ? 1.782 1.095 -1.158 1.00 95.12 112 GLY A CA 1
ATOM 911 C C . GLY A 1 112 ? 1.807 -0.296 -1.785 1.00 95.12 112 GLY A C 1
ATOM 912 O O . GLY A 1 112 ? 2.638 -0.552 -2.652 1.00 95.12 112 GLY A O 1
ATOM 913 N N . TYR A 1 113 ? 0.875 -1.184 -1.425 1.00 95.31 113 TYR A N 1
ATOM 914 C CA . TYR A 1 113 ? 0.769 -2.499 -2.069 1.00 95.31 113 TYR A CA 1
ATOM 915 C C . TYR A 1 113 ? 0.446 -2.385 -3.561 1.00 95.31 113 TYR A C 1
ATOM 917 O O . TYR A 1 113 ? 0.957 -3.170 -4.356 1.00 95.31 113 TYR A O 1
ATOM 925 N N . SER A 1 114 ? -0.376 -1.406 -3.946 1.00 97.06 114 SER A N 1
ATOM 926 C CA . SER A 1 114 ? -0.697 -1.160 -5.355 1.00 97.06 114 SER A CA 1
ATOM 927 C C . SER A 1 114 ? 0.534 -0.692 -6.138 1.00 97.06 114 SER A C 1
ATOM 929 O O . SER A 1 114 ? 0.778 -1.199 -7.228 1.00 97.06 114 SER A O 1
ATOM 931 N N . LEU A 1 115 ? 1.349 0.202 -5.565 1.00 95.81 115 LEU A N 1
ATOM 932 C CA . LEU A 1 115 ? 2.614 0.644 -6.165 1.00 95.81 115 LEU A CA 1
ATOM 933 C C . LEU A 1 115 ? 3.610 -0.511 -6.324 1.00 95.81 115 LEU A C 1
ATOM 935 O O . LEU A 1 115 ? 4.179 -0.671 -7.399 1.00 95.81 115 LEU A O 1
ATOM 939 N N . LEU A 1 116 ? 3.786 -1.346 -5.293 1.00 94.31 116 LEU A N 1
ATOM 940 C CA . LEU A 1 116 ? 4.669 -2.518 -5.375 1.00 94.31 116 LEU A CA 1
ATOM 941 C C . LEU A 1 116 ? 4.211 -3.511 -6.445 1.00 94.31 116 LEU A C 1
ATOM 943 O O . LEU A 1 116 ? 5.035 -4.093 -7.142 1.00 94.31 116 LEU A O 1
ATOM 947 N N . MET A 1 117 ? 2.900 -3.710 -6.584 1.00 95.81 117 MET A N 1
ATOM 948 C CA . MET A 1 117 ? 2.363 -4.587 -7.618 1.00 95.81 117 MET A CA 1
ATOM 949 C C . MET A 1 117 ? 2.628 -4.035 -9.022 1.00 95.81 117 MET A C 1
ATOM 951 O O . MET A 1 117 ? 3.033 -4.795 -9.897 1.00 95.81 117 MET A O 1
ATOM 955 N N . LEU A 1 118 ? 2.440 -2.730 -9.235 1.00 95.38 118 LEU A N 1
ATOM 956 C CA . LEU A 1 118 ? 2.757 -2.088 -10.513 1.00 95.38 118 LEU A CA 1
ATOM 957 C C . LEU A 1 118 ? 4.247 -2.207 -10.854 1.00 95.38 118 LEU A C 1
ATOM 959 O O . LEU A 1 118 ? 4.563 -2.634 -11.958 1.00 95.38 118 LEU A O 1
ATOM 963 N N . ASP A 1 119 ? 5.144 -1.948 -9.898 1.00 92.56 119 ASP A N 1
ATOM 964 C CA . ASP A 1 119 ? 6.592 -2.137 -10.079 1.00 92.56 119 ASP A CA 1
ATOM 965 C C . ASP A 1 119 ? 6.939 -3.576 -10.509 1.00 92.56 119 ASP A C 1
ATOM 967 O O . ASP A 1 119 ? 7.702 -3.793 -11.452 1.00 92.56 119 ASP A O 1
ATOM 971 N N . VAL A 1 120 ? 6.327 -4.580 -9.871 1.00 92.62 120 VAL A N 1
ATOM 972 C CA . VAL A 1 120 ? 6.512 -5.990 -10.250 1.00 92.62 120 VAL A CA 1
ATOM 973 C C . VAL A 1 120 ? 6.041 -6.259 -11.683 1.00 92.62 120 VAL A C 1
ATOM 975 O O . VAL A 1 120 ? 6.705 -7.003 -12.406 1.00 92.62 120 VAL A O 1
ATOM 978 N N . LEU A 1 121 ? 4.909 -5.689 -12.106 1.00 92.75 121 LEU A N 1
ATOM 979 C CA . LEU A 1 121 ? 4.378 -5.869 -13.462 1.00 92.75 121 LEU A CA 1
ATOM 980 C C . LEU A 1 121 ? 5.256 -5.190 -14.517 1.00 92.75 121 LEU A C 1
ATOM 982 O O . LEU A 1 121 ? 5.573 -5.816 -15.529 1.00 92.75 121 LEU A O 1
ATOM 986 N N . GLU A 1 122 ? 5.697 -3.958 -14.258 1.00 91.56 122 GLU A N 1
ATOM 987 C CA . GLU A 1 122 ? 6.572 -3.203 -15.159 1.00 91.56 122 GLU A CA 1
ATOM 988 C C . GLU A 1 122 ? 7.913 -3.917 -15.359 1.00 91.56 122 GLU A C 1
ATOM 990 O O . GLU A 1 122 ? 8.347 -4.124 -16.493 1.00 91.56 122 GLU A O 1
ATOM 995 N N . ARG A 1 123 ? 8.543 -4.396 -14.277 1.00 88.12 123 ARG A N 1
ATOM 996 C CA . ARG A 1 123 ? 9.808 -5.148 -14.360 1.00 88.12 123 ARG A CA 1
ATOM 997 C C . ARG A 1 123 ? 9.675 -6.490 -15.075 1.00 88.12 123 ARG A C 1
ATOM 999 O O . ARG A 1 123 ? 10.661 -6.990 -15.616 1.00 88.12 123 ARG A O 1
ATOM 1006 N N . LYS A 1 124 ? 8.481 -7.087 -15.071 1.00 84.88 124 LYS A N 1
ATOM 1007 C CA . LYS A 1 124 ? 8.196 -8.361 -15.748 1.00 84.88 124 LYS A CA 1
ATOM 1008 C C . LYS A 1 124 ? 7.718 -8.196 -17.194 1.00 84.88 124 LYS A C 1
ATOM 1010 O O . LYS A 1 124 ? 7.545 -9.211 -17.864 1.00 84.88 124 LYS A O 1
ATOM 1015 N N . GLY A 1 125 ? 7.567 -6.963 -17.685 1.00 74.56 125 GLY A N 1
ATOM 1016 C CA . GLY A 1 125 ? 7.193 -6.674 -19.072 1.00 74.56 125 GLY A CA 1
ATOM 1017 C C . GLY A 1 125 ? 5.771 -7.111 -19.436 1.00 74.56 125 GLY A C 1
ATOM 1018 O O . GLY A 1 125 ? 5.575 -7.648 -20.526 1.00 74.56 125 GLY A O 1
ATOM 1019 N N . ALA A 1 126 ? 4.820 -6.944 -18.510 1.00 53.06 126 ALA A N 1
ATOM 1020 C CA . ALA A 1 126 ? 3.396 -7.191 -18.756 1.00 53.06 126 ALA A CA 1
ATOM 1021 C C . ALA A 1 126 ? 2.770 -6.165 -19.717 1.00 53.06 126 ALA A C 1
ATOM 1023 O O . ALA A 1 126 ? 3.175 -4.982 -19.672 1.00 53.06 126 ALA A O 1
#

pLDDT: mean 73.36, std 23.28, range [26.8, 97.25]

Sequence (126 aa):
MSGKGQNLAYRERDCRIDDDKEFIKYRVSYEDFIAGKTPNVERIALEIAELVSRKNNDYNNSFENLFNEYGWTAFTIRLSDKLGRIKNLTDGKQDAQIKSESVEDTIKDIIGYSLLMLDVLERKGA

Radius of gyration: 19.52 Å; chains: 1; bounding box: 61×47×44 Å